Protein AF-A0A6P9ANY5-F1 (afdb_monomer_lite)

Sequence (95 aa):
MTGVQARICTVAIGRPLGEMITVQVLQSSLNCSAGEILLFSTRTMWRMACKKLKLLLVTTQTNTLMVRQRRLLSGSGVVLRYTSRLAEKKHHQGV

Structure (mmCIF, N/CA/C/O backbone):
data_AF-A0A6P9ANY5-F1
#
_entry.id   AF-A0A6P9ANY5-F1
#
loop_
_atom_site.group_PDB
_atom_site.id
_atom_site.type_symbol
_atom_site.label_atom_id
_atom_site.label_alt_id
_atom_site.label_comp_id
_atom_site.label_asym_id
_atom_site.label_entity_id
_atom_site.label_seq_id
_atom_site.pdbx_PDB_ins_code
_atom_site.Cartn_x
_atom_site.Cartn_y
_atom_site.Cartn_z
_atom_site.occupancy
_atom_site.B_iso_or_equiv
_atom_site.auth_seq_id
_atom_site.auth_comp_id
_atom_site.auth_asym_id
_atom_site.auth_atom_id
_atom_site.pdbx_PDB_model_num
ATOM 1 N N . MET A 1 1 ? 9.537 12.297 -30.597 1.00 39.56 1 MET A N 1
ATOM 2 C CA . MET A 1 1 ? 9.852 11.884 -29.210 1.00 39.56 1 MET A CA 1
ATOM 3 C C . MET A 1 1 ? 8.602 11.267 -28.596 1.00 39.56 1 MET A C 1
ATOM 5 O O . MET A 1 1 ? 7.724 11.997 -28.161 1.00 39.56 1 MET A O 1
ATOM 9 N N . THR A 1 2 ? 8.452 9.943 -28.624 1.00 51.56 2 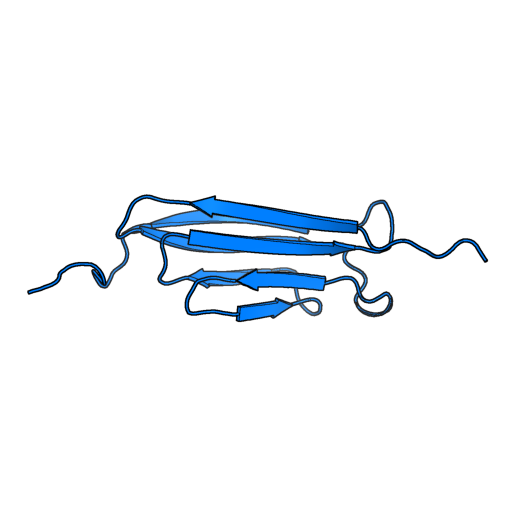THR A N 1
ATOM 10 C CA . THR A 1 2 ? 7.332 9.266 -27.949 1.00 51.56 2 THR A CA 1
ATOM 11 C C . THR A 1 2 ? 7.597 9.281 -26.444 1.00 51.56 2 THR A C 1
ATOM 13 O O . THR A 1 2 ? 8.393 8.492 -25.942 1.00 51.56 2 THR A O 1
ATOM 16 N N . GLY A 1 3 ? 7.013 10.247 -25.734 1.00 61.97 3 GLY A N 1
ATOM 17 C CA . GLY A 1 3 ? 7.188 10.391 -24.290 1.00 61.97 3 GLY A CA 1
ATOM 18 C C . GLY A 1 3 ? 6.611 9.188 -23.543 1.00 61.97 3 GLY A C 1
ATOM 19 O O . GLY A 1 3 ? 5.444 8.847 -23.721 1.00 61.97 3 GLY A O 1
ATOM 20 N N . VAL A 1 4 ? 7.421 8.542 -22.702 1.00 67.69 4 VAL A N 1
ATOM 21 C CA . VAL A 1 4 ? 6.959 7.475 -21.802 1.00 67.69 4 VAL A CA 1
ATOM 22 C C . VAL A 1 4 ? 5.947 8.079 -20.824 1.00 67.69 4 VAL A C 1
ATOM 24 O O . VAL A 1 4 ? 6.307 8.862 -19.946 1.00 67.69 4 VAL A O 1
ATOM 27 N N . GLN A 1 5 ? 4.665 7.751 -20.988 1.00 79.44 5 GLN A N 1
ATOM 28 C CA . GLN A 1 5 ? 3.600 8.299 -20.152 1.00 79.44 5 GLN A CA 1
ATOM 29 C C . GLN A 1 5 ? 3.502 7.527 -18.832 1.00 79.44 5 GLN A C 1
ATOM 31 O O . GLN A 1 5 ? 3.275 6.316 -18.812 1.00 79.44 5 GLN A O 1
ATOM 36 N N . ALA A 1 6 ? 3.643 8.238 -17.711 1.00 85.56 6 ALA A N 1
ATOM 37 C CA . ALA A 1 6 ? 3.473 7.644 -16.390 1.00 85.56 6 ALA A CA 1
ATOM 38 C C . ALA A 1 6 ? 2.018 7.197 -16.183 1.00 85.56 6 ALA A C 1
ATOM 40 O O . ALA A 1 6 ? 1.083 7.979 -16.361 1.00 85.56 6 ALA A O 1
ATOM 41 N N . ARG A 1 7 ? 1.826 5.952 -15.743 1.00 91.19 7 ARG A N 1
ATOM 42 C CA . ARG A 1 7 ? 0.525 5.427 -15.321 1.00 91.19 7 ARG A CA 1
ATOM 43 C C . ARG A 1 7 ? 0.414 5.516 -13.809 1.00 91.19 7 ARG A C 1
ATOM 45 O O . ARG A 1 7 ? 1.266 4.999 -13.084 1.00 91.19 7 ARG A O 1
ATOM 52 N N . ILE A 1 8 ? -0.646 6.166 -13.345 1.00 93.44 8 ILE A N 1
ATOM 53 C CA . ILE A 1 8 ? -0.917 6.368 -11.926 1.00 93.44 8 ILE A CA 1
ATOM 54 C C . ILE A 1 8 ? -2.220 5.655 -11.583 1.00 93.44 8 ILE A C 1
ATOM 56 O O . ILE A 1 8 ? -3.260 5.957 -12.160 1.00 93.44 8 ILE A O 1
ATOM 60 N N . CYS A 1 9 ? -2.156 4.726 -10.635 1.00 93.25 9 CYS A N 1
ATOM 61 C CA . CYS A 1 9 ? -3.310 3.990 -10.131 1.00 93.25 9 CYS A CA 1
ATOM 62 C C . CYS A 1 9 ? -3.438 4.228 -8.627 1.00 93.25 9 CYS A C 1
ATOM 64 O O . CYS A 1 9 ? -2.432 4.225 -7.917 1.00 93.25 9 CYS A O 1
ATOM 66 N N . THR A 1 10 ? -4.664 4.408 -8.141 1.00 96.19 10 THR A N 1
ATOM 67 C CA . THR A 1 10 ? -4.953 4.572 -6.713 1.00 96.19 10 THR A CA 1
ATOM 68 C C . THR A 1 10 ? -5.997 3.549 -6.296 1.00 96.19 10 THR A C 1
ATOM 70 O O . THR A 1 10 ? -7.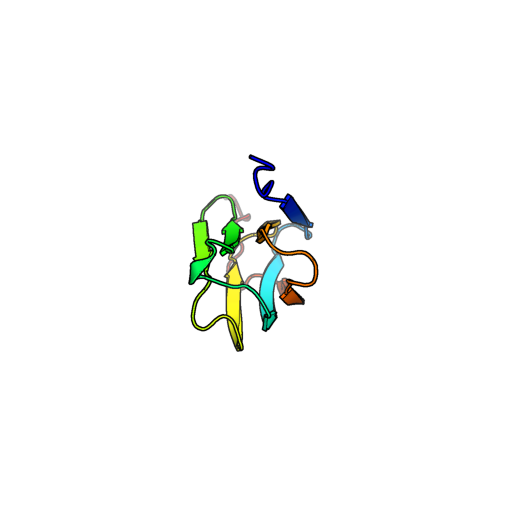018 3.406 -6.961 1.00 96.19 10 THR A O 1
ATOM 73 N N . VAL A 1 11 ? -5.747 2.866 -5.185 1.00 96.12 11 VAL A N 1
ATOM 74 C CA . VAL A 1 11 ? -6.685 1.959 -4.524 1.00 96.12 11 VAL A CA 1
ATOM 75 C C . VAL A 1 11 ? -7.006 2.543 -3.158 1.00 96.12 11 VAL A C 1
ATOM 77 O O . VAL A 1 11 ? -6.097 2.872 -2.397 1.00 96.12 11 VAL A O 1
ATOM 80 N N . ALA A 1 12 ? -8.290 2.682 -2.846 1.00 96.19 12 ALA A N 1
ATOM 81 C CA . ALA A 1 12 ? -8.749 3.086 -1.525 1.00 96.19 12 ALA A CA 1
ATOM 82 C C . ALA A 1 12 ? -9.281 1.861 -0.778 1.00 96.19 12 ALA A C 1
ATOM 84 O O . ALA A 1 12 ? -10.130 1.135 -1.287 1.00 96.19 12 ALA A O 1
ATOM 85 N N . ILE A 1 13 ? -8.776 1.642 0.431 1.00 95.88 13 ILE A N 1
ATOM 86 C CA . ILE A 1 13 ? -9.234 0.600 1.347 1.00 95.88 13 ILE A CA 1
ATOM 87 C C . ILE A 1 13 ? -9.992 1.303 2.466 1.00 95.88 13 ILE A C 1
ATOM 89 O O . ILE A 1 13 ? -9.410 2.116 3.185 1.00 95.88 13 ILE A O 1
ATOM 93 N N . GLY A 1 14 ? -11.284 1.007 2.588 1.00 94.81 14 GLY A N 1
ATOM 94 C CA . GLY A 1 14 ? -12.155 1.518 3.641 1.00 94.81 14 GLY A CA 1
ATOM 95 C C . GLY A 1 14 ? -12.648 0.393 4.544 1.00 94.81 14 GLY A C 1
ATOM 96 O O . GLY A 1 14 ? -12.976 -0.695 4.070 1.00 94.81 14 GLY A O 1
ATOM 97 N N . ARG A 1 15 ? -12.688 0.661 5.847 1.00 93.94 15 ARG A N 1
ATOM 98 C CA . ARG A 1 15 ? -13.134 -0.252 6.901 1.00 93.94 15 ARG A CA 1
ATOM 99 C C . ARG A 1 15 ? -14.092 0.435 7.872 1.00 93.94 15 ARG A C 1
ATOM 101 O O . ARG A 1 15 ? -14.140 1.670 7.893 1.00 93.94 15 ARG A O 1
ATOM 108 N N . PRO A 1 16 ? -14.871 -0.333 8.654 1.00 92.50 16 PRO A N 1
ATOM 109 C CA . PRO A 1 16 ? -15.696 0.220 9.721 1.00 92.50 16 PRO A CA 1
ATOM 110 C C . PRO A 1 16 ? -14.898 1.110 10.681 1.00 92.50 16 PRO A C 1
ATOM 112 O O . PRO A 1 16 ? -13.686 0.954 10.854 1.00 92.50 16 PRO A O 1
ATOM 115 N N . LEU A 1 17 ? -15.583 2.065 11.307 1.00 88.00 17 LEU A N 1
ATOM 116 C CA . LEU A 1 17 ? -14.978 2.936 12.313 1.00 88.00 17 LEU A CA 1
ATOM 117 C C . LEU A 1 17 ? -14.449 2.108 13.490 1.00 88.00 17 LEU A C 1
ATOM 119 O O . LEU A 1 17 ? -15.077 1.143 13.919 1.00 88.00 17 LEU A O 1
ATOM 123 N N . GLY A 1 18 ? -13.292 2.502 14.023 1.00 86.12 18 GLY A N 1
ATOM 124 C CA . GLY A 1 18 ? -12.633 1.774 15.110 1.00 86.12 18 GLY A CA 1
ATOM 125 C C . GLY A 1 18 ? -11.787 0.581 14.660 1.00 86.12 18 GLY A C 1
ATOM 126 O O . GLY A 1 18 ? -11.199 -0.074 15.514 1.00 86.12 18 GLY A O 1
ATOM 127 N N . GLU A 1 19 ? -11.665 0.316 13.358 1.00 90.62 19 GLU A N 1
ATOM 128 C CA . GLU A 1 19 ? -10.674 -0.618 12.821 1.00 90.62 19 GLU A CA 1
ATOM 129 C C . GLU A 1 19 ? -9.404 0.106 12.342 1.00 90.62 19 GLU A C 1
ATOM 131 O O . GLU A 1 19 ? -9.447 1.223 11.822 1.00 90.62 19 GLU A O 1
ATOM 136 N N . MET A 1 20 ? -8.260 -0.560 12.493 1.00 90.38 20 MET A N 1
ATOM 137 C CA . MET A 1 20 ? -6.981 -0.175 11.902 1.00 90.38 20 MET A CA 1
ATOM 138 C C . MET A 1 20 ? -6.630 -1.080 10.721 1.00 90.38 20 MET A C 1
ATOM 140 O O . MET A 1 20 ? -7.006 -2.256 10.679 1.00 90.38 20 MET A O 1
ATOM 144 N N . ILE A 1 21 ? -5.892 -0.527 9.759 1.00 94.38 21 ILE A N 1
ATOM 145 C CA . ILE A 1 21 ? -5.469 -1.225 8.547 1.00 94.38 21 ILE A CA 1
ATOM 146 C C . ILE A 1 21 ? -3.970 -1.515 8.625 1.00 94.38 21 ILE A C 1
ATOM 148 O O . ILE A 1 21 ? -3.159 -0.631 8.896 1.00 94.38 21 ILE A O 1
ATOM 152 N N . THR A 1 22 ? -3.587 -2.750 8.319 1.00 94.44 22 THR A N 1
ATOM 153 C CA . THR A 1 22 ? -2.191 -3.131 8.111 1.00 94.44 22 THR A CA 1
ATOM 154 C C . THR A 1 22 ? -2.008 -3.611 6.676 1.00 94.44 22 THR A C 1
ATOM 156 O O . THR A 1 22 ? -2.757 -4.450 6.181 1.00 94.44 22 THR A O 1
ATOM 159 N N . VAL A 1 23 ? -0.996 -3.078 5.995 1.00 95.31 23 VAL A N 1
ATOM 160 C CA . VAL A 1 23 ? -0.602 -3.493 4.648 1.00 95.31 23 VAL A CA 1
ATOM 161 C C . VAL A 1 23 ? 0.832 -3.983 4.664 1.00 95.31 23 VAL A C 1
ATOM 163 O O . VAL A 1 23 ? 1.733 -3.302 5.148 1.00 95.31 23 VAL A O 1
ATOM 166 N N . GLN A 1 24 ? 1.042 -5.162 4.092 1.00 95.25 24 GLN A N 1
ATOM 167 C CA . GLN A 1 24 ? 2.352 -5.738 3.848 1.00 95.25 24 GLN A CA 1
ATOM 168 C C . GLN A 1 24 ? 2.610 -5.841 2.349 1.00 95.25 24 GLN A C 1
ATOM 170 O O . GLN A 1 24 ? 1.787 -6.366 1.598 1.00 95.25 24 GLN A O 1
ATOM 175 N N . VAL A 1 25 ? 3.786 -5.402 1.918 1.00 94.69 25 VAL A N 1
ATOM 176 C CA . VAL A 1 25 ? 4.245 -5.603 0.545 1.00 94.69 25 VAL A CA 1
ATOM 177 C C . VAL A 1 25 ? 4.879 -6.990 0.429 1.00 94.69 25 VAL A C 1
ATOM 179 O O . VAL A 1 25 ? 5.957 -7.247 0.973 1.00 94.69 25 VAL A O 1
ATOM 182 N N . LEU A 1 26 ? 4.204 -7.892 -0.284 1.00 93.88 26 LEU A N 1
ATOM 183 C CA . LEU A 1 26 ? 4.679 -9.257 -0.512 1.00 93.88 26 LEU A CA 1
ATOM 184 C C . LEU A 1 26 ? 5.742 -9.294 -1.613 1.00 93.88 26 LEU A C 1
ATOM 186 O O . LEU A 1 26 ? 6.788 -9.926 -1.464 1.00 93.88 26 LEU A O 1
ATOM 190 N N . GLN A 1 27 ? 5.475 -8.604 -2.720 1.00 92.31 27 GLN A N 1
ATOM 191 C CA . GLN A 1 27 ? 6.334 -8.569 -3.902 1.00 92.31 27 GLN A CA 1
ATOM 192 C C . GLN A 1 27 ? 6.291 -7.174 -4.527 1.00 92.31 27 GLN A C 1
ATOM 194 O O . GLN A 1 27 ? 5.274 -6.483 -4.459 1.00 92.31 27 GLN A O 1
ATOM 199 N N . SER A 1 28 ? 7.399 -6.752 -5.131 1.00 92.06 28 SER A N 1
ATOM 200 C CA . SER A 1 28 ? 7.506 -5.476 -5.840 1.00 92.06 28 SER A CA 1
ATOM 201 C C . SER A 1 28 ? 8.521 -5.598 -6.966 1.00 92.06 28 S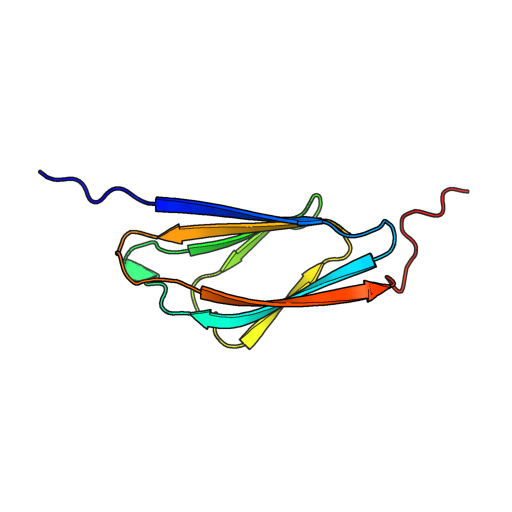ER A C 1
ATOM 203 O O . SER A 1 28 ? 9.646 -6.030 -6.723 1.00 92.06 28 SER A O 1
ATOM 205 N N . SER A 1 29 ? 8.136 -5.158 -8.160 1.00 91.75 29 SER A N 1
ATOM 206 C CA . SER A 1 29 ? 9.006 -5.028 -9.334 1.00 91.75 29 SER A CA 1
ATOM 207 C C . SER A 1 29 ? 9.219 -3.569 -9.756 1.00 91.75 29 SER A C 1
ATOM 209 O O . SER A 1 29 ? 9.698 -3.310 -10.855 1.00 91.75 29 SER A O 1
ATOM 211 N N . LEU A 1 30 ? 8.867 -2.605 -8.894 1.00 91.88 30 LEU A N 1
ATOM 212 C CA . LEU A 1 30 ? 9.018 -1.179 -9.191 1.00 91.88 30 LEU A CA 1
ATOM 213 C C . LEU A 1 30 ? 10.487 -0.779 -9.393 1.00 91.88 30 LEU A C 1
ATOM 215 O O . LEU A 1 30 ? 11.356 -1.104 -8.580 1.00 91.88 30 LEU A O 1
ATOM 219 N N . ASN A 1 31 ? 10.739 -0.002 -10.443 1.00 90.94 31 ASN A N 1
ATOM 220 C CA . ASN A 1 31 ? 12.045 0.555 -10.762 1.00 90.94 31 ASN A CA 1
ATOM 221 C C . ASN A 1 31 ? 12.187 1.994 -10.234 1.00 90.94 31 ASN A C 1
ATOM 223 O O . ASN A 1 31 ? 11.733 2.961 -10.851 1.00 90.94 31 ASN A O 1
ATOM 227 N N . CYS A 1 32 ? 12.883 2.147 -9.105 1.00 89.38 32 CYS A N 1
ATOM 228 C CA . CYS A 1 32 ? 13.105 3.456 -8.481 1.00 89.38 32 CYS A CA 1
ATOM 229 C C . CYS A 1 32 ? 13.930 4.414 -9.337 1.00 89.38 32 CYS A C 1
ATOM 231 O O . CYS A 1 32 ? 13.699 5.618 -9.280 1.00 89.38 32 CYS A O 1
ATOM 233 N N . SER A 1 33 ? 14.882 3.896 -10.115 1.00 89.12 33 SER A N 1
ATOM 234 C CA . SER A 1 33 ? 15.734 4.715 -10.982 1.00 89.12 33 SER A CA 1
ATOM 235 C C . SER A 1 33 ? 14.944 5.290 -12.153 1.00 89.12 33 SER A C 1
ATOM 237 O O . SER A 1 33 ? 15.220 6.400 -12.592 1.00 89.12 33 SER A O 1
ATOM 239 N N . ALA A 1 34 ? 13.913 4.573 -12.610 1.00 89.62 34 ALA A N 1
ATOM 240 C CA . ALA A 1 34 ? 12.948 5.105 -13.563 1.00 89.62 34 ALA A CA 1
ATOM 241 C C . ALA A 1 34 ? 11.975 6.109 -12.915 1.00 89.62 34 ALA A C 1
ATOM 243 O O . ALA A 1 34 ? 11.291 6.829 -13.627 1.00 89.62 34 ALA A O 1
ATOM 244 N N . GLY A 1 35 ? 11.902 6.203 -11.583 1.00 88.94 35 GLY A N 1
ATOM 245 C CA . GLY A 1 35 ? 10.955 7.070 -10.875 1.00 88.94 35 GLY A CA 1
ATOM 246 C C . GLY A 1 35 ? 9.594 6.419 -10.601 1.00 88.94 35 GLY A C 1
ATOM 247 O O . GLY A 1 35 ? 8.608 7.127 -10.358 1.00 88.94 35 GLY A O 1
ATOM 248 N N . GLU A 1 36 ? 9.519 5.086 -10.642 1.00 92.94 36 GLU A N 1
ATOM 249 C CA . GLU A 1 36 ? 8.350 4.329 -10.187 1.00 92.94 36 GLU A CA 1
ATOM 250 C C . GLU A 1 36 ? 8.298 4.308 -8.662 1.00 92.94 36 GLU A C 1
ATOM 252 O O . GLU A 1 36 ? 9.328 4.143 -8.018 1.00 92.94 36 GLU A O 1
ATOM 257 N N . ILE A 1 37 ? 7.123 4.516 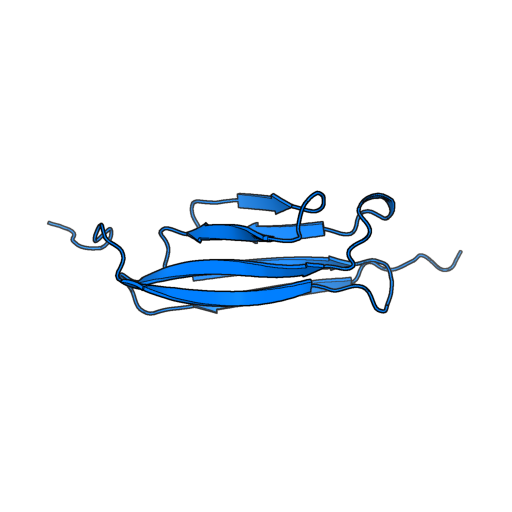-8.070 1.00 94.00 37 ILE A N 1
ATOM 258 C CA . ILE A 1 37 ? 6.982 4.715 -6.621 1.00 94.00 37 ILE A CA 1
ATOM 259 C C . ILE A 1 37 ? 5.650 4.156 -6.115 1.00 94.00 37 ILE A C 1
ATOM 261 O O . ILE A 1 37 ? 4.660 4.098 -6.854 1.00 94.00 37 ILE A O 1
ATOM 265 N N . LEU A 1 38 ? 5.620 3.794 -4.833 1.00 95.75 38 LEU A N 1
ATOM 266 C CA . LEU A 1 38 ? 4.414 3.428 -4.099 1.00 95.75 38 LEU A CA 1
ATOM 267 C C . LEU A 1 38 ? 4.194 4.420 -2.955 1.00 95.75 38 LEU A C 1
ATOM 269 O O . LEU A 1 38 ? 5.115 4.738 -2.206 1.00 95.75 38 LEU A O 1
ATOM 273 N N . LEU A 1 39 ? 2.974 4.909 -2.811 1.00 95.75 39 LEU A N 1
ATOM 274 C CA . LEU A 1 39 ? 2.586 5.855 -1.778 1.00 95.75 39 LEU A CA 1
ATOM 275 C C . LEU A 1 39 ? 1.459 5.261 -0.938 1.00 95.75 39 LEU A C 1
ATOM 277 O O . LEU A 1 39 ? 0.465 4.784 -1.477 1.00 95.75 39 LEU A O 1
ATOM 281 N N . PHE A 1 40 ? 1.610 5.356 0.376 1.00 95.94 40 PHE A N 1
ATOM 282 C CA . PHE A 1 40 ? 0.588 5.056 1.366 1.00 95.94 40 PHE A CA 1
ATOM 283 C C . PHE A 1 40 ? 0.145 6.368 2.005 1.00 95.94 40 PHE A C 1
ATOM 285 O O . PHE A 1 40 ? 0.979 7.094 2.551 1.00 95.94 40 PHE A O 1
ATOM 292 N N . SER A 1 41 ? -1.145 6.678 1.958 1.00 95.75 41 SER A N 1
ATOM 293 C CA . SER A 1 41 ? -1.677 7.887 2.581 1.00 95.75 41 SER A CA 1
ATOM 294 C C . SER A 1 41 ? -2.966 7.637 3.352 1.00 95.75 41 SER A C 1
ATOM 296 O O . SER A 1 41 ? -3.844 6.878 2.949 1.00 95.75 41 SER A O 1
ATOM 298 N N . THR A 1 42 ? -3.074 8.302 4.490 1.00 93.62 42 THR A N 1
ATOM 299 C CA . THR A 1 42 ? -4.283 8.423 5.303 1.00 93.62 42 THR A CA 1
ATOM 300 C C . THR A 1 42 ? -4.510 9.908 5.583 1.00 93.62 42 THR A C 1
ATOM 302 O O . THR A 1 42 ? -3.765 10.758 5.094 1.00 93.62 42 THR A O 1
ATOM 305 N N . ARG A 1 43 ? -5.510 10.253 6.401 1.00 88.69 43 ARG A N 1
ATOM 306 C CA . ARG A 1 43 ? -5.700 11.642 6.847 1.00 88.69 43 ARG A CA 1
ATOM 307 C C . ARG A 1 43 ? -4.497 12.190 7.630 1.00 88.69 43 ARG A C 1
ATOM 309 O O . ARG A 1 43 ? -4.241 13.385 7.581 1.00 88.69 43 ARG A O 1
ATOM 316 N N . THR A 1 44 ? -3.794 11.333 8.369 1.00 87.69 44 THR A N 1
ATOM 317 C CA . THR A 1 44 ? -2.726 11.724 9.307 1.00 87.69 44 THR A CA 1
ATOM 318 C C . THR A 1 44 ? -1.346 11.208 8.912 1.00 87.69 44 THR A C 1
ATOM 320 O O . THR A 1 44 ? -0.351 11.603 9.511 1.00 87.69 44 THR A O 1
ATOM 323 N N . MET A 1 45 ? -1.262 10.324 7.917 1.00 90.44 45 MET A N 1
ATOM 324 C CA . MET A 1 45 ? -0.020 9.697 7.478 1.00 90.44 45 MET A CA 1
ATOM 325 C C . MET A 1 45 ? 0.180 9.914 5.983 1.00 90.44 45 MET A C 1
ATOM 327 O O . MET A 1 45 ? -0.716 9.660 5.182 1.00 90.44 45 MET A O 1
ATOM 331 N N . TRP A 1 46 ? 1.398 10.281 5.600 1.00 91.94 46 TRP A N 1
ATOM 332 C CA . TRP A 1 46 ? 1.846 10.281 4.214 1.00 91.94 46 TRP A CA 1
ATOM 333 C C . TRP A 1 46 ? 3.205 9.593 4.129 1.00 91.94 46 TRP A C 1
ATOM 335 O O . TRP A 1 46 ? 4.181 10.065 4.708 1.00 91.94 46 TRP A O 1
ATOM 345 N N . ARG A 1 47 ? 3.279 8.451 3.441 1.00 92.62 47 ARG A N 1
ATOM 346 C CA . ARG A 1 47 ? 4.497 7.637 3.369 1.00 92.62 47 ARG A CA 1
ATOM 347 C C . ARG A 1 47 ? 4.756 7.153 1.952 1.00 92.62 47 ARG A C 1
ATOM 349 O O . ARG A 1 47 ? 4.049 6.295 1.432 1.00 92.62 47 ARG A O 1
ATOM 356 N N . MET A 1 48 ? 5.814 7.677 1.350 1.00 93.06 48 MET A N 1
ATOM 357 C CA . MET A 1 48 ? 6.301 7.261 0.040 1.00 93.06 48 MET A CA 1
ATOM 358 C C . MET A 1 48 ? 7.402 6.208 0.193 1.00 93.06 48 MET A C 1
ATOM 360 O O . MET A 1 48 ? 8.271 6.328 1.055 1.00 93.06 48 MET A O 1
ATOM 364 N N . ALA A 1 49 ? 7.369 5.172 -0.638 1.00 90.62 49 ALA A N 1
ATOM 365 C CA . ALA A 1 49 ? 8.322 4.076 -0.624 1.00 90.62 49 ALA A CA 1
ATOM 366 C C . ALA A 1 49 ? 8.672 3.627 -2.049 1.00 90.62 49 ALA A C 1
ATOM 368 O O . ALA A 1 49 ? 7.846 3.644 -2.960 1.00 90.62 49 ALA A O 1
ATOM 369 N N . CYS A 1 50 ? 9.923 3.213 -2.234 1.00 88.94 50 CYS A N 1
ATOM 370 C CA . CYS A 1 50 ? 10.372 2.585 -3.475 1.00 88.94 50 CYS A CA 1
ATOM 371 C C . CYS A 1 50 ? 11.513 1.596 -3.228 1.00 88.94 50 CYS A C 1
ATOM 373 O O . CYS A 1 50 ? 11.482 0.454 -3.681 1.00 88.94 50 CYS A O 1
ATOM 375 N N . LYS A 1 51 ? 12.517 2.006 -2.446 1.00 86.31 51 LYS A N 1
ATOM 376 C CA . LYS A 1 51 ? 13.598 1.111 -2.021 1.00 86.31 51 LYS A CA 1
ATOM 377 C C . LYS A 1 51 ? 13.138 0.253 -0.844 1.00 86.31 51 LYS A C 1
ATOM 379 O O . LYS A 1 51 ? 12.349 0.711 -0.022 1.00 86.31 51 LYS A O 1
ATOM 384 N N . LYS A 1 52 ? 13.668 -0.973 -0.754 1.00 83.56 52 LYS A N 1
ATOM 385 C CA . LYS A 1 52 ? 13.379 -1.934 0.330 1.00 83.56 52 LYS A CA 1
ATOM 386 C C 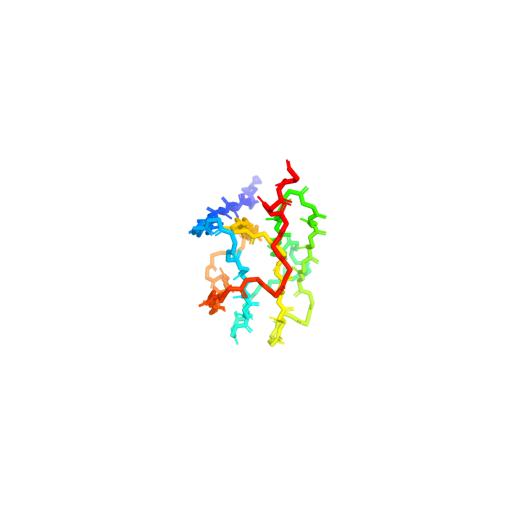. LYS A 1 52 ? 11.872 -2.172 0.537 1.00 83.56 52 LYS A C 1
ATOM 388 O O . LYS A 1 52 ? 11.400 -2.286 1.660 1.00 83.56 52 LYS A O 1
ATOM 393 N N . LEU A 1 53 ? 11.119 -2.232 -0.567 1.00 84.81 53 LEU A N 1
ATOM 394 C CA . LEU A 1 53 ? 9.677 -2.481 -0.537 1.00 84.81 53 LEU A CA 1
ATOM 395 C C . LEU A 1 53 ? 9.339 -3.907 -0.098 1.00 84.81 53 LEU A C 1
ATOM 397 O O . LEU A 1 53 ? 8.329 -4.102 0.558 1.00 84.81 53 LEU A O 1
ATOM 401 N N . LYS A 1 54 ? 10.164 -4.904 -0.430 1.00 78.31 54 LYS A N 1
ATOM 402 C CA . LYS A 1 54 ? 9.923 -6.296 -0.029 1.00 78.31 54 LYS A CA 1
ATOM 403 C C . LYS A 1 54 ? 9.893 -6.382 1.503 1.00 78.31 54 LYS A C 1
ATOM 405 O O . LYS A 1 54 ? 10.861 -5.978 2.139 1.00 78.31 54 LYS A O 1
ATOM 410 N N . LEU A 1 55 ? 8.798 -6.905 2.065 1.00 82.88 55 LEU A N 1
ATOM 411 C CA . LEU A 1 55 ? 8.524 -6.992 3.510 1.00 82.88 55 LEU A CA 1
ATOM 412 C C . LEU A 1 55 ? 8.206 -5.660 4.208 1.00 82.88 55 LEU A C 1
ATOM 414 O O . LEU A 1 55 ? 8.068 -5.648 5.431 1.00 82.88 55 LEU A O 1
ATOM 418 N N . LEU A 1 56 ? 8.033 -4.555 3.472 1.00 91.44 56 LEU A N 1
ATOM 419 C CA . LEU A 1 56 ? 7.567 -3.311 4.077 1.00 91.44 56 LEU A CA 1
ATOM 420 C C . LEU A 1 56 ? 6.182 -3.532 4.693 1.00 91.44 56 LEU A C 1
ATOM 422 O O . LEU A 1 56 ? 5.246 -3.950 4.007 1.00 91.44 56 LEU A O 1
ATOM 426 N N . LEU A 1 57 ? 6.072 -3.218 5.982 1.00 92.88 57 LEU A N 1
ATOM 427 C CA . LEU A 1 57 ? 4.838 -3.260 6.751 1.00 92.88 57 LEU A CA 1
ATOM 428 C C . LEU A 1 57 ? 4.412 -1.831 7.100 1.00 92.88 57 LEU A C 1
ATOM 430 O O . LEU A 1 57 ? 5.193 -1.049 7.649 1.00 92.88 57 LEU A O 1
ATOM 434 N N . VAL A 1 58 ? 3.171 -1.490 6.771 1.00 91.69 58 VAL A N 1
ATOM 435 C CA . VAL A 1 58 ? 2.554 -0.199 7.074 1.00 91.69 58 VAL A CA 1
ATOM 436 C C . VAL A 1 58 ? 1.310 -0.459 7.903 1.00 91.69 58 VAL A C 1
ATOM 438 O O . VAL A 1 58 ? 0.369 -1.083 7.424 1.00 91.69 58 VAL A O 1
ATOM 441 N N . THR A 1 59 ? 1.302 0.034 9.136 1.00 91.12 59 THR A N 1
ATOM 442 C CA . THR A 1 59 ? 0.129 -0.001 10.012 1.00 91.12 59 THR A CA 1
ATOM 443 C C . THR A 1 59 ? -0.415 1.411 10.142 1.00 91.12 59 THR A C 1
ATOM 445 O O . THR A 1 59 ? 0.329 2.335 10.469 1.00 91.12 59 THR A O 1
ATOM 448 N N . THR A 1 60 ? -1.701 1.583 9.869 1.00 89.06 60 THR A N 1
ATOM 449 C CA . THR A 1 60 ? -2.412 2.850 10.026 1.00 89.06 60 THR A CA 1
ATOM 450 C C . THR A 1 60 ? -3.170 2.859 11.349 1.00 89.06 60 THR A C 1
ATOM 452 O O . THR A 1 60 ? -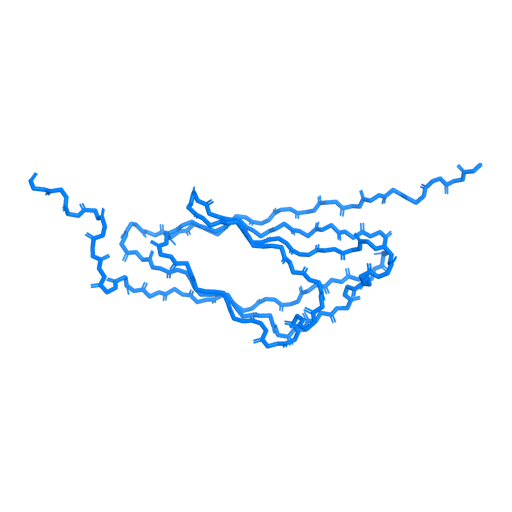3.544 1.813 11.862 1.00 89.06 60 THR A O 1
ATOM 455 N N . GLN A 1 61 ? -3.437 4.044 11.894 1.00 85.94 61 GLN A N 1
ATOM 456 C CA . GLN A 1 61 ? -4.375 4.232 13.016 1.00 85.94 61 GLN A CA 1
ATOM 457 C C . GLN A 1 61 ? -5.770 4.656 12.526 1.00 85.94 61 GLN A C 1
ATOM 459 O O . GLN A 1 61 ? -6.576 5.187 13.282 1.00 85.94 61 GLN A O 1
ATOM 464 N N . THR A 1 62 ? -6.032 4.489 11.230 1.00 87.62 62 THR A N 1
ATOM 465 C CA . THR A 1 62 ? -7.244 4.952 10.555 1.00 87.62 62 THR A CA 1
ATOM 466 C C . THR A 1 62 ? -7.907 3.793 9.837 1.00 87.62 62 THR A C 1
ATOM 468 O O . THR A 1 62 ? -7.234 2.901 9.315 1.00 87.62 62 THR A O 1
ATOM 471 N N . ASN A 1 63 ? -9.227 3.872 9.731 1.00 91.19 63 ASN A N 1
ATOM 472 C CA . ASN A 1 63 ? -10.062 2.917 9.013 1.00 91.19 63 ASN A CA 1
ATOM 473 C C . ASN A 1 63 ? -10.044 3.126 7.488 1.00 91.19 63 ASN A C 1
ATOM 475 O O . ASN A 1 63 ? -10.729 2.420 6.754 1.00 91.19 63 ASN A O 1
ATOM 479 N N . THR A 1 64 ? -9.290 4.113 7.000 1.00 93.94 64 THR A N 1
ATOM 480 C CA . THR A 1 64 ? -9.089 4.371 5.575 1.00 93.94 64 THR A CA 1
ATOM 481 C C . THR A 1 64 ? -7.606 4.450 5.247 1.00 93.94 64 THR A C 1
ATOM 483 O O . THR A 1 64 ? -6.820 5.050 5.987 1.00 93.94 64 THR A O 1
ATOM 486 N N . LEU A 1 65 ? -7.226 3.837 4.128 1.00 96.06 65 LEU A N 1
ATOM 487 C CA . LEU A 1 65 ? -5.883 3.885 3.564 1.00 96.06 65 LEU A CA 1
ATOM 488 C C . LEU A 1 65 ? -5.979 3.996 2.044 1.00 96.06 65 LEU A C 1
ATOM 490 O O . LEU A 1 65 ? -6.614 3.173 1.389 1.00 96.06 65 LEU A O 1
ATOM 494 N N . MET A 1 66 ? -5.307 4.990 1.480 1.00 97.06 66 MET A N 1
ATOM 495 C CA . MET A 1 66 ? -5.079 5.097 0.048 1.00 97.06 66 MET A CA 1
ATOM 496 C C . MET A 1 66 ? -3.700 4.540 -0.286 1.00 97.06 66 MET A C 1
ATOM 498 O O . MET A 1 66 ? -2.698 4.876 0.348 1.00 97.06 66 MET A O 1
ATOM 502 N N . VAL A 1 67 ? -3.651 3.700 -1.311 1.00 96.69 67 VAL A N 1
ATOM 503 C CA . VAL A 1 67 ? -2.420 3.174 -1.884 1.00 96.69 67 VAL A CA 1
ATOM 504 C C . VAL A 1 67 ? -2.332 3.648 -3.322 1.00 96.69 67 VAL A C 1
ATOM 506 O O . VAL A 1 67 ? -3.164 3.291 -4.153 1.00 96.69 67 VAL A O 1
ATOM 509 N N . ARG A 1 68 ? -1.326 4.462 -3.628 1.00 96.06 68 ARG A N 1
ATOM 510 C CA . ARG A 1 68 ? -1.115 5.025 -4.960 1.00 96.06 68 ARG A CA 1
ATOM 511 C C . ARG A 1 68 ? 0.178 4.494 -5.556 1.00 96.06 68 ARG A C 1
ATOM 513 O O . ARG A 1 68 ? 1.248 4.680 -4.986 1.00 96.06 68 ARG A O 1
ATOM 520 N N . GLN A 1 69 ? 0.085 3.868 -6.720 1.00 94.75 69 GLN A N 1
ATOM 521 C CA . GLN A 1 69 ? 1.226 3.401 -7.496 1.00 94.75 69 GLN A CA 1
ATOM 522 C C . GLN A 1 69 ? 1.426 4.316 -8.703 1.00 94.75 69 GLN A C 1
ATOM 524 O O . GLN A 1 69 ? 0.504 4.526 -9.490 1.00 94.75 69 GLN A O 1
ATOM 529 N N . ARG A 1 70 ? 2.650 4.812 -8.882 1.00 93.69 70 ARG A N 1
ATOM 530 C CA . ARG A 1 70 ? 3.104 5.442 -10.125 1.00 93.69 70 ARG A CA 1
ATOM 531 C C . ARG A 1 70 ? 4.098 4.503 -10.792 1.00 93.69 70 ARG A C 1
ATOM 533 O O . ARG A 1 70 ? 5.121 4.185 -10.192 1.00 93.69 70 ARG A O 1
ATOM 540 N N . ARG A 1 71 ? 3.814 4.089 -12.025 1.00 91.50 71 ARG A N 1
ATOM 541 C CA . ARG A 1 71 ? 4.725 3.292 -12.858 1.00 91.50 71 ARG A CA 1
ATOM 542 C C . ARG A 1 71 ? 4.957 3.954 -14.208 1.00 91.50 71 ARG A C 1
ATOM 544 O O . ARG A 1 71 ? 4.108 4.710 -14.679 1.00 91.50 71 ARG A O 1
ATOM 551 N N . LEU A 1 72 ? 6.085 3.647 -14.824 1.00 88.12 72 LEU A N 1
ATOM 552 C CA . LEU A 1 72 ? 6.460 4.129 -16.152 1.00 88.12 72 LEU A CA 1
ATOM 553 C C . LEU A 1 72 ? 6.570 2.973 -17.143 1.00 88.12 72 LEU A C 1
ATOM 555 O O . LEU A 1 72 ? 6.199 3.138 -18.300 1.00 88.12 72 LEU A O 1
ATOM 559 N N . LEU A 1 73 ? 7.000 1.797 -16.682 1.00 79.56 73 LEU A N 1
ATOM 560 C CA . LEU A 1 73 ? 7.123 0.601 -17.502 1.00 79.56 73 LEU A CA 1
ATOM 561 C C . LEU A 1 73 ? 5.873 -0.278 -17.369 1.00 79.56 73 LEU A C 1
ATOM 563 O O . LEU A 1 73 ? 5.285 -0.436 -16.293 1.00 79.56 73 LEU A O 1
ATOM 567 N N . SER A 1 74 ? 5.444 -0.865 -18.484 1.00 80.62 74 SER A N 1
ATOM 568 C CA . SER A 1 74 ? 4.472 -1.958 -18.482 1.00 80.62 74 SER A CA 1
ATOM 569 C C . SER A 1 74 ? 5.106 -3.211 -17.866 1.00 80.62 74 SER A C 1
ATOM 571 O O . SER A 1 74 ? 6.281 -3.488 -18.072 1.00 80.62 74 SER A O 1
ATOM 573 N N . GLY A 1 75 ? 4.334 -3.965 -17.079 1.00 83.38 75 GLY A N 1
ATOM 574 C CA . GLY A 1 75 ? 4.813 -5.170 -16.383 1.00 83.38 75 GLY A CA 1
ATOM 575 C C . GLY A 1 75 ? 5.303 -4.938 -14.947 1.00 83.38 75 GLY A C 1
ATOM 576 O O . GLY A 1 75 ? 5.251 -5.865 -14.141 1.00 83.38 75 GLY A O 1
ATOM 577 N N . SER A 1 76 ? 5.669 -3.707 -14.572 1.00 87.88 76 SER A N 1
ATOM 578 C CA . SER A 1 76 ? 5.975 -3.363 -13.176 1.00 87.88 76 SER A CA 1
ATOM 579 C C . SER A 1 76 ? 4.712 -3.270 -12.311 1.00 87.88 76 SER A C 1
ATOM 581 O O . SER A 1 76 ? 3.671 -2.736 -12.734 1.00 87.88 76 SER A O 1
ATOM 583 N N . GLY A 1 77 ? 4.813 -3.736 -11.065 1.00 90.38 77 GLY A N 1
ATOM 584 C CA . GLY A 1 77 ? 3.717 -3.722 -10.103 1.00 90.38 77 GLY A CA 1
ATOM 585 C C . GLY A 1 77 ? 4.123 -4.114 -8.687 1.00 90.38 77 GLY A C 1
ATOM 586 O O . GLY A 1 77 ? 5.289 -4.392 -8.396 1.00 90.38 77 GLY A O 1
ATOM 587 N N . VAL A 1 78 ? 3.130 -4.119 -7.801 1.00 92.88 78 VAL A N 1
ATOM 588 C CA . VAL A 1 78 ? 3.272 -4.563 -6.414 1.00 92.88 78 VAL A CA 1
ATOM 589 C C . VAL A 1 78 ? 2.156 -5.529 -6.046 1.00 92.88 78 VAL A C 1
ATOM 591 O O . VAL A 1 78 ? 1.019 -5.379 -6.488 1.00 92.88 78 VAL A O 1
ATOM 594 N N . VAL A 1 79 ? 2.484 -6.503 -5.202 1.00 94.06 79 VAL A N 1
ATOM 595 C CA . VAL A 1 79 ? 1.512 -7.398 -4.571 1.00 94.06 79 VAL A CA 1
ATOM 596 C C . VAL A 1 79 ? 1.432 -7.027 -3.101 1.00 94.06 79 VAL A C 1
ATOM 598 O O . VAL A 1 79 ? 2.433 -7.064 -2.380 1.00 94.06 79 VAL A O 1
ATOM 601 N N . LEU A 1 80 ? 0.232 -6.660 -2.666 1.00 95.25 80 LEU A N 1
ATOM 602 C CA . LEU A 1 80 ? -0.045 -6.202 -1.313 1.00 95.25 80 LEU A CA 1
ATOM 603 C C . LEU A 1 80 ? -0.954 -7.205 -0.616 1.00 95.25 80 LEU A C 1
ATOM 605 O O . LEU A 1 80 ? -1.956 -7.637 -1.180 1.00 95.25 80 LEU A O 1
ATOM 609 N N . ARG A 1 81 ? -0.622 -7.535 0.629 1.00 95.50 81 ARG A N 1
ATOM 610 C CA . ARG A 1 81 ? -1.537 -8.202 1.551 1.00 95.50 81 ARG A CA 1
ATOM 611 C C . ARG A 1 81 ? -2.061 -7.175 2.532 1.00 95.50 81 ARG A C 1
ATOM 613 O O . ARG A 1 81 ? -1.281 -6.505 3.203 1.00 95.50 81 ARG A O 1
ATOM 620 N N . TYR A 1 82 ? -3.374 -7.082 2.610 1.00 94.44 82 TYR A N 1
ATOM 621 C CA . TYR A 1 82 ? -4.080 -6.201 3.520 1.00 94.44 82 TYR A CA 1
ATOM 622 C C . TYR A 1 82 ? -4.749 -7.038 4.619 1.00 94.44 82 TYR A C 1
ATOM 624 O O . TYR A 1 82 ? -5.316 -8.094 4.339 1.00 94.44 82 TYR A O 1
ATOM 632 N N . THR A 1 83 ? -4.683 -6.558 5.857 1.00 94.06 83 THR A N 1
ATOM 633 C CA . THR A 1 83 ? -5.456 -7.066 6.992 1.00 94.06 83 THR A CA 1
ATOM 634 C C . THR A 1 83 ? -6.045 -5.906 7.786 1.00 94.06 83 THR A C 1
ATOM 636 O O . THR A 1 83 ? -5.537 -4.782 7.755 1.00 94.06 83 THR A O 1
ATOM 639 N N . SER A 1 84 ? -7.126 -6.176 8.514 1.00 92.75 84 SER A N 1
ATOM 640 C CA . SER A 1 84 ? -7.706 -5.213 9.443 1.00 92.75 84 SER A CA 1
ATOM 641 C C . SER A 1 84 ? -8.053 -5.864 10.770 1.00 92.75 84 SER A C 1
ATOM 643 O O . SER A 1 84 ? -8.298 -7.067 10.843 1.00 92.75 84 SER A O 1
ATOM 645 N N . ARG A 1 85 ? -7.984 -5.059 11.825 1.00 90.38 85 ARG A N 1
ATOM 646 C CA . ARG A 1 85 ? -8.213 -5.450 13.213 1.00 90.38 85 ARG A CA 1
ATOM 647 C C . ARG A 1 85 ? -8.769 -4.257 13.979 1.00 90.38 85 ARG A C 1
ATOM 649 O O . ARG A 1 85 ? -8.552 -3.116 13.575 1.00 90.38 85 ARG A O 1
ATOM 656 N N . LEU A 1 86 ? -9.442 -4.513 15.094 1.00 89.06 86 LEU A N 1
ATOM 657 C CA . LEU A 1 86 ? -9.905 -3.450 15.984 1.00 89.06 86 LEU A CA 1
ATOM 658 C C . LEU A 1 86 ? -8.718 -2.609 16.476 1.00 89.06 86 LEU A C 1
ATOM 660 O O . LEU A 1 86 ? -7.646 -3.136 16.783 1.00 89.06 86 LEU A O 1
ATOM 664 N N . ALA A 1 87 ? -8.901 -1.293 16.511 1.00 82.25 87 ALA A N 1
ATOM 665 C CA . ALA A 1 87 ? -7.922 -0.362 17.042 1.00 82.25 87 ALA A CA 1
ATOM 666 C C . ALA A 1 87 ? -7.849 -0.504 18.567 1.00 82.25 87 ALA A C 1
ATOM 668 O O . ALA A 1 87 ? -8.871 -0.483 19.250 1.00 82.25 87 ALA A O 1
ATOM 669 N N . GLU A 1 88 ? -6.632 -0.594 19.107 1.00 74.56 88 GLU A N 1
ATOM 670 C CA . GLU A 1 88 ? -6.410 -0.681 20.559 1.00 74.56 88 GLU A CA 1
ATOM 671 C C . GLU A 1 88 ? -6.836 0.605 21.286 1.00 74.56 88 GLU A C 1
ATOM 673 O O . GLU A 1 88 ? -7.247 0.566 22.442 1.00 74.56 88 GLU A O 1
ATOM 678 N N . LYS A 1 89 ? -6.791 1.752 20.595 1.00 69.06 89 LYS A N 1
ATOM 679 C CA . LYS A 1 89 ? -7.295 3.039 21.088 1.00 69.06 89 LYS A CA 1
ATOM 680 C C . LYS A 1 89 ? -8.483 3.496 20.250 1.00 69.06 89 LYS A C 1
ATOM 682 O O . LYS A 1 89 ? -8.333 3.804 19.064 1.00 69.06 89 LYS A O 1
ATOM 687 N N . LYS A 1 90 ? -9.653 3.604 20.884 1.00 62.28 90 LYS A N 1
ATOM 688 C CA . LYS A 1 90 ? -10.872 4.151 20.279 1.00 62.28 90 LYS A CA 1
ATOM 689 C C . LYS A 1 90 ? -10.723 5.662 20.073 1.00 62.28 90 LYS A C 1
ATOM 691 O O . LYS A 1 90 ? -11.140 6.450 20.908 1.00 62.28 90 LYS A O 1
ATOM 696 N N . HIS A 1 91 ? -10.189 6.079 18.926 1.00 57.56 91 HIS A N 1
ATOM 697 C CA . HIS A 1 91 ? -10.128 7.500 18.537 1.00 57.56 91 HIS A CA 1
ATOM 698 C C . HIS A 1 91 ? -11.517 8.123 18.262 1.00 57.56 91 HIS A C 1
ATOM 700 O O . HIS A 1 91 ? -11.603 9.302 17.934 1.00 57.56 91 HIS A O 1
ATOM 706 N N . HIS A 1 92 ? -12.598 7.342 18.387 1.00 56.41 92 HIS A N 1
ATOM 707 C CA . HIS A 1 92 ? -13.983 7.762 18.142 1.00 56.41 92 HIS A CA 1
ATOM 708 C C . HIS A 1 92 ? -14.864 7.797 19.398 1.00 56.41 92 HIS A C 1
ATOM 710 O O . HIS A 1 92 ? -16.059 8.043 19.274 1.00 56.41 92 HIS A O 1
ATOM 716 N N . GLN A 1 93 ? -14.321 7.551 20.594 1.00 51.88 93 GLN A N 1
ATOM 717 C CA . GLN A 1 93 ? -15.064 7.846 21.820 1.00 51.88 93 GLN A CA 1
ATOM 718 C C . GLN A 1 93 ? -14.839 9.315 22.170 1.00 51.88 93 GLN A C 1
ATOM 720 O O . GLN A 1 93 ? -13.904 9.664 22.884 1.00 51.88 93 GLN A O 1
ATOM 725 N N . GLY A 1 94 ? -15.668 10.173 21.574 1.00 50.00 94 GLY A N 1
ATOM 726 C CA . GLY A 1 94 ? -15.953 11.478 22.153 1.00 50.00 94 GLY A CA 1
ATOM 727 C C . GLY A 1 94 ? -16.625 11.277 23.510 1.00 50.00 94 GLY A C 1
ATOM 728 O O . GLY A 1 94 ? -17.419 10.346 23.666 1.00 50.00 94 GLY A O 1
ATOM 729 N N . VAL A 1 95 ? -16.212 12.108 24.466 1.00 37.47 95 VAL A N 1
ATOM 730 C CA . VAL A 1 95 ? -16.885 12.347 25.751 1.00 37.47 95 VAL A CA 1
ATOM 731 C C . VAL A 1 95 ? -18.352 12.685 25.517 1.00 37.47 95 VAL A C 1
ATOM 733 O O . VAL A 1 95 ? -18.618 13.415 24.534 1.00 37.47 95 VAL A O 1
#

Foldseek 3Di:
DPDQDKDKDKDKQADDAQKKKKKFWQDWPADVVVVKWKWKDDPPDTDIDDPPRHGDMDIGLGRMIMIMTIHRDPPTDIDMDMDMDGHPDRPPPDD

Radius of gyration: 15.3 Å; chains: 1; bounding box: 33×22×55 Å

pLDDT: mean 86.76, std 12.75, range [37.47, 97.06]

Secondary structure (DSSP, 8-state):
----PPEEEEEEEE--TTEEEEEEEEEE---TTTT-EEEEE-SS-EEEEBTB-TT-EEE-SSSEEEEEEEESSTT--EEEEEEEEE-SS-TT---